Protein AF-A0A0G1LQJ4-F1 (afdb_monomer_lite)

Sequence (83 aa):
MKSAQSIAQPTHQPSQHKLEELKDKLNIYEEKLAWKMKFYRGVIHESASSELKHAEVMVLRAMVDGLKQEVAELEQKIHDTNA

Radius of gyration: 20.63 Å; chains: 1; bounding box: 36×36×71 Å

Secondary structure (DSSP, 8-state):
-------------HHHHHHHHHHHHHHHHHHHHHHHHTT-----TT-HHHHHHHHHHHHHHHHHHHHHHHHHHHHHHHHHHH-

pLDDT: mean 86.9, std 16.46, range [44.5, 98.38]

Structure (mmCIF, N/CA/C/O backbone):
data_AF-A0A0G1LQJ4-F1
#
_entry.id   AF-A0A0G1LQJ4-F1
#
loop_
_atom_site.group_PDB
_atom_site.id
_atom_site.type_symbol
_atom_site.label_atom_id
_atom_site.label_alt_id
_atom_site.label_comp_id
_atom_site.label_asym_id
_atom_site.label_entity_id
_atom_site.label_seq_id
_atom_site.pdbx_PDB_ins_code
_atom_site.Cartn_x
_atom_site.Cartn_y
_atom_site.Cartn_z
_atom_site.occupancy
_atom_site.B_iso_or_equiv
_atom_site.auth_seq_id
_atom_site.auth_comp_id
_atom_site.auth_asym_id
_atom_site.auth_atom_id
_atom_site.pdbx_PDB_model_num
ATOM 1 N N . MET A 1 1 ? 1.628 26.404 49.593 1.00 46.59 1 MET A N 1
ATOM 2 C CA . MET A 1 1 ? 0.909 26.810 48.366 1.00 46.59 1 MET A CA 1
ATOM 3 C C . MET A 1 1 ? 1.120 25.700 47.351 1.00 46.59 1 MET A C 1
ATOM 5 O O . MET A 1 1 ? 2.261 25.402 47.032 1.00 46.59 1 MET A O 1
ATOM 9 N N . LYS A 1 2 ? 0.052 24.974 47.004 1.00 44.50 2 LYS A N 1
ATOM 10 C CA . LYS A 1 2 ? 0.095 23.806 46.116 1.00 44.50 2 LYS A CA 1
ATOM 11 C C . LYS A 1 2 ? -0.060 24.297 44.678 1.00 44.50 2 LYS A C 1
ATOM 13 O O . LYS A 1 2 ? -1.111 24.836 44.361 1.00 44.50 2 LYS A O 1
ATOM 18 N N . SER A 1 3 ? 0.939 24.062 43.838 1.00 45.31 3 SER A N 1
ATOM 19 C CA . SER A 1 3 ? 0.809 24.190 42.383 1.00 45.31 3 SER A CA 1
ATOM 20 C C . SER A 1 3 ? 1.469 22.977 41.742 1.00 45.31 3 SER A C 1
ATOM 22 O O . SER A 1 3 ? 2.555 23.060 41.182 1.00 45.31 3 SER A O 1
ATOM 24 N N . ALA A 1 4 ? 0.828 21.818 41.895 1.00 48.81 4 ALA A N 1
ATOM 25 C CA . ALA A 1 4 ? 1.104 20.676 41.040 1.00 48.81 4 ALA A CA 1
ATOM 26 C C . ALA A 1 4 ? 0.448 20.986 39.692 1.00 48.81 4 ALA A C 1
ATOM 28 O O . ALA A 1 4 ? -0.771 20.895 39.549 1.00 48.81 4 ALA A O 1
ATOM 29 N N . GLN A 1 5 ? 1.249 21.448 38.736 1.00 52.62 5 GLN A N 1
ATOM 30 C CA . GLN A 1 5 ? 0.827 21.534 37.347 1.00 52.62 5 GLN A CA 1
ATOM 31 C C . GLN A 1 5 ? 0.530 20.114 36.869 1.00 52.62 5 GLN A C 1
ATOM 33 O O . GLN A 1 5 ? 1.412 19.265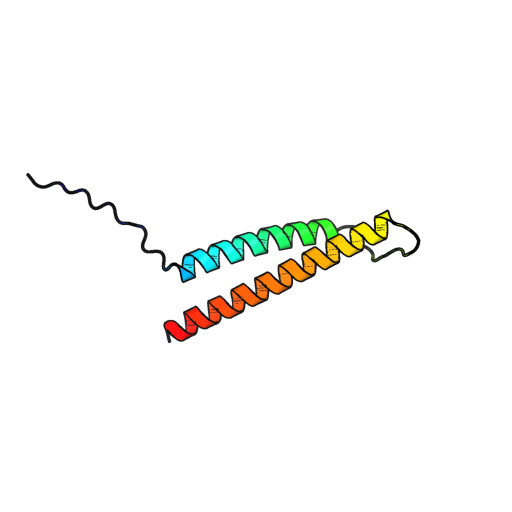 36.767 1.00 52.62 5 GLN A O 1
ATOM 38 N N . SER A 1 6 ? -0.759 19.866 36.661 1.00 50.12 6 SER A N 1
ATOM 39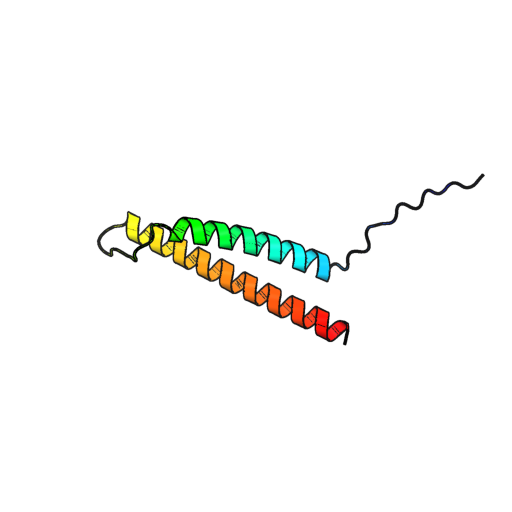 C CA . SER A 1 6 ? -1.286 18.696 35.982 1.00 50.12 6 SER A CA 1
ATOM 40 C C . SER A 1 6 ? -0.760 18.715 34.550 1.00 50.12 6 SER A C 1
ATOM 42 O O . SER A 1 6 ? -1.239 19.467 33.705 1.00 50.12 6 SER A O 1
ATOM 44 N N . ILE A 1 7 ? 0.277 17.921 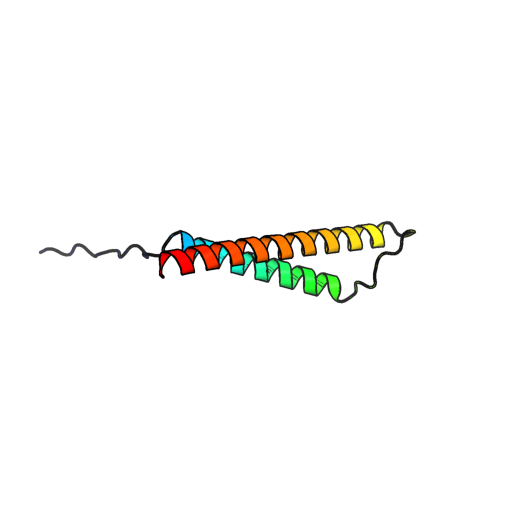34.293 1.00 55.78 7 ILE A N 1
ATOM 45 C CA . ILE A 1 7 ? 0.659 17.550 32.936 1.00 55.78 7 ILE A CA 1
ATOM 46 C C . ILE A 1 7 ? -0.346 16.471 32.546 1.00 55.78 7 ILE A C 1
ATOM 48 O O . ILE A 1 7 ? -0.197 15.307 32.918 1.00 55.78 7 ILE A O 1
ATOM 52 N N . ALA A 1 8 ? -1.429 16.882 31.890 1.00 51.09 8 ALA A N 1
ATOM 53 C CA . ALA A 1 8 ? -2.347 15.956 31.256 1.00 51.09 8 ALA A CA 1
ATOM 54 C C . ALA A 1 8 ? -1.547 15.165 30.213 1.00 51.09 8 ALA A C 1
ATOM 56 O O . ALA A 1 8 ? -1.156 15.695 29.174 1.00 51.09 8 ALA A O 1
ATOM 57 N N . GLN A 1 9 ? -1.242 13.907 30.529 1.00 53.25 9 GLN A N 1
ATOM 58 C CA . GLN A 1 9 ? -0.807 12.940 29.531 1.00 53.25 9 GLN A CA 1
ATOM 59 C C . GLN A 1 9 ? -1.902 12.887 28.454 1.00 53.25 9 GLN A C 1
ATOM 61 O O . GLN A 1 9 ? -3.074 12.788 28.829 1.00 53.25 9 GLN A O 1
ATOM 66 N N . PRO A 1 10 ? -1.584 12.985 27.151 1.00 51.59 10 PRO A N 1
ATOM 67 C CA . PRO A 1 10 ? -2.603 12.848 26.126 1.00 51.59 10 PRO A CA 1
ATOM 68 C C . PRO A 1 10 ? -3.147 11.423 26.204 1.00 51.59 10 PRO A C 1
ATOM 70 O O . PRO A 1 10 ? -2.468 10.445 25.897 1.00 51.59 10 PRO A O 1
ATOM 73 N N . THR A 1 11 ? -4.379 11.314 26.686 1.00 51.00 11 THR A N 1
ATOM 74 C CA . THR A 1 11 ? -5.173 10.093 26.720 1.00 51.00 11 THR A CA 1
ATOM 75 C C . THR A 1 11 ? -5.613 9.764 25.295 1.00 51.00 11 THR A C 1
ATOM 77 O O . THR A 1 11 ? -6.786 9.896 24.957 1.00 51.00 11 THR A O 1
ATOM 80 N N . HIS A 1 12 ? -4.681 9.394 24.422 1.00 52.78 12 HIS A N 1
ATOM 81 C CA . HIS A 1 12 ? -5.045 8.743 23.171 1.00 52.78 12 HIS A CA 1
ATOM 82 C C . HIS A 1 12 ? -5.036 7.245 23.432 1.00 52.78 12 HIS A C 1
ATOM 84 O O . HIS A 1 12 ? -4.011 6.679 23.817 1.00 52.78 12 HIS A O 1
ATOM 90 N N . GLN A 1 13 ? -6.202 6.606 23.287 1.00 65.25 13 GLN A N 1
ATOM 91 C CA . GLN A 1 13 ? -6.296 5.152 23.316 1.00 65.25 13 GLN A CA 1
ATOM 92 C C . GLN A 1 13 ? -5.205 4.594 22.380 1.00 65.25 13 GLN A C 1
ATOM 94 O O . GLN A 1 13 ? -5.123 5.036 21.230 1.00 65.25 13 GLN A O 1
ATOM 99 N N . PRO A 1 14 ? -4.384 3.621 22.813 1.00 76.31 14 PRO A N 1
ATOM 100 C CA . PRO A 1 14 ? -3.301 3.084 21.986 1.00 76.31 14 PRO A CA 1
ATOM 101 C C . PRO A 1 14 ? -3.807 2.538 20.640 1.00 76.31 14 PRO A C 1
ATOM 103 O O . PRO A 1 14 ? -3.091 2.579 19.644 1.00 76.31 14 PRO A O 1
ATOM 106 N N . SER A 1 15 ? -5.065 2.088 20.588 1.00 79.81 15 SER A N 1
ATOM 107 C CA . SER A 1 15 ? -5.746 1.654 19.365 1.00 79.81 15 SER A CA 1
ATOM 108 C C . SER A 1 15 ? -6.056 2.797 18.392 1.00 79.81 15 SER A C 1
ATOM 110 O O . SER A 1 15 ? -5.918 2.607 17.188 1.00 79.81 15 SER A O 1
ATOM 112 N N . GLN A 1 16 ? -6.429 3.982 18.884 1.00 87.25 16 GLN A N 1
ATOM 113 C CA . GLN A 1 16 ? -6.695 5.156 18.043 1.00 87.25 16 GLN A CA 1
ATOM 114 C C . GLN A 1 16 ? -5.400 5.727 17.462 1.00 87.25 16 GLN A C 1
ATOM 116 O O . GLN A 1 16 ? -5.339 5.997 16.267 1.00 87.25 16 GLN A O 1
ATOM 121 N N . HIS A 1 17 ? -4.345 5.816 18.277 1.00 90.25 17 HIS A N 1
ATOM 122 C CA . HIS A 1 17 ? -3.025 6.247 17.809 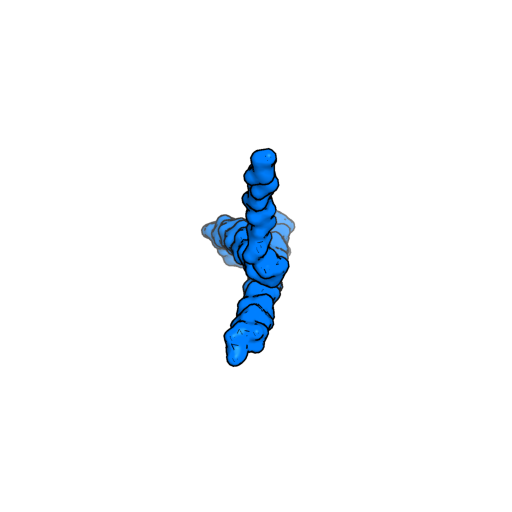1.00 90.25 17 HIS A CA 1
ATOM 123 C C . HIS A 1 17 ? -2.474 5.299 16.738 1.00 90.25 17 HIS A C 1
ATOM 125 O O . HIS A 1 17 ? -2.002 5.721 15.687 1.00 90.25 17 HIS A O 1
ATOM 131 N N . LYS A 1 18 ? -2.592 3.985 16.967 1.00 91.12 18 LYS A N 1
ATOM 132 C CA . LYS A 1 18 ? -2.176 2.977 15.989 1.00 91.12 18 LYS A CA 1
ATOM 133 C C . LYS A 1 18 ? -2.959 3.086 14.677 1.00 91.12 18 LYS A C 1
ATOM 135 O O . LYS A 1 18 ? -2.372 2.904 13.613 1.00 91.12 18 LYS A O 1
ATOM 140 N N . LEU A 1 19 ? -4.259 3.370 14.746 1.00 93.50 19 LEU A N 1
ATOM 141 C CA . LEU A 1 19 ? -5.093 3.561 13.562 1.00 93.50 19 LEU A CA 1
ATOM 142 C C . LEU A 1 19 ? -4.635 4.769 12.737 1.00 93.50 19 LEU A C 1
ATOM 144 O O . LEU A 1 19 ? -4.538 4.668 11.517 1.00 93.50 19 LEU A O 1
ATOM 148 N N . GLU A 1 20 ? -4.329 5.884 13.395 1.00 94.88 20 GLU A N 1
ATOM 149 C CA . GLU A 1 20 ? -3.812 7.087 12.741 1.00 94.88 20 GLU A CA 1
ATOM 150 C C . GLU A 1 20 ? -2.466 6.815 12.053 1.00 94.88 20 GLU A C 1
ATOM 152 O O . GLU A 1 20 ? -2.334 7.046 10.854 1.00 94.88 20 GLU A O 1
ATOM 157 N N . GLU A 1 21 ? -1.519 6.170 12.744 1.00 95.88 21 GLU A N 1
ATOM 158 C CA . GLU A 1 21 ? -0.236 5.778 12.142 1.00 95.88 21 GLU A CA 1
ATOM 159 C C . GLU A 1 21 ? -0.393 4.880 10.904 1.00 95.88 21 GLU A C 1
ATOM 161 O O . GLU A 1 21 ? 0.396 4.960 9.957 1.00 95.88 21 GLU A O 1
ATOM 166 N N . LEU A 1 22 ? -1.360 3.957 10.928 1.00 96.50 22 LEU A N 1
ATOM 167 C CA . LEU A 1 22 ? -1.633 3.071 9.799 1.00 96.50 22 LEU A CA 1
ATOM 168 C C . LEU A 1 22 ? -2.227 3.841 8.619 1.00 96.50 22 LEU A C 1
ATOM 170 O O . LEU A 1 22 ? -1.840 3.576 7.482 1.00 96.50 22 LEU A O 1
ATOM 174 N N . LYS A 1 23 ? -3.107 4.813 8.880 1.00 96.94 23 LYS A N 1
ATOM 175 C CA . LYS A 1 23 ? -3.673 5.696 7.851 1.00 96.94 23 LYS A CA 1
ATOM 176 C C . LYS A 1 23 ? -2.609 6.592 7.222 1.00 96.94 23 LYS A C 1
ATOM 178 O O . LYS A 1 23 ? -2.570 6.698 5.998 1.00 96.94 23 LYS A O 1
ATOM 183 N N . ASP A 1 24 ? -1.696 7.142 8.016 1.00 97.56 24 ASP A N 1
ATOM 184 C CA . ASP A 1 24 ? -0.575 7.935 7.502 1.00 97.56 24 ASP A CA 1
ATOM 185 C C . ASP A 1 24 ? 0.342 7.094 6.609 1.00 97.56 24 ASP A C 1
ATOM 187 O O . ASP A 1 24 ? 0.688 7.491 5.492 1.00 97.56 24 ASP A O 1
ATOM 191 N N . LYS A 1 25 ? 0.699 5.885 7.063 1.00 97.12 25 LYS A N 1
ATOM 192 C CA . LYS A 1 25 ? 1.479 4.933 6.257 1.00 97.12 25 LYS A CA 1
ATOM 193 C C . LYS A 1 25 ? 0.755 4.571 4.969 1.00 97.12 25 LYS A C 1
ATOM 195 O O . LYS A 1 25 ? 1.390 4.542 3.915 1.00 97.12 25 LYS A O 1
ATOM 200 N N . LEU A 1 26 ? -0.547 4.304 5.046 1.00 97.88 26 LEU A N 1
ATOM 201 C CA . LEU A 1 26 ? -1.370 3.998 3.885 1.00 97.88 26 LEU A CA 1
ATOM 202 C C . LEU A 1 26 ? -1.309 5.141 2.868 1.00 97.88 26 LEU A C 1
ATOM 204 O O . LEU A 1 26 ? -0.966 4.881 1.717 1.00 97.88 26 LEU A O 1
ATOM 208 N N . ASN A 1 27 ? -1.516 6.388 3.299 1.00 97.94 27 ASN A N 1
ATOM 209 C CA . ASN A 1 27 ? -1.460 7.547 2.411 1.00 97.94 27 ASN A CA 1
ATOM 210 C C . ASN A 1 27 ? -0.090 7.677 1.716 1.00 97.94 27 ASN A C 1
ATOM 212 O O . ASN A 1 27 ? -0.019 7.828 0.498 1.00 97.94 27 ASN A O 1
ATOM 216 N N . ILE A 1 28 ? 1.013 7.510 2.457 1.00 97.81 28 ILE A N 1
ATOM 217 C CA . ILE A 1 28 ? 2.374 7.547 1.890 1.00 97.81 28 ILE 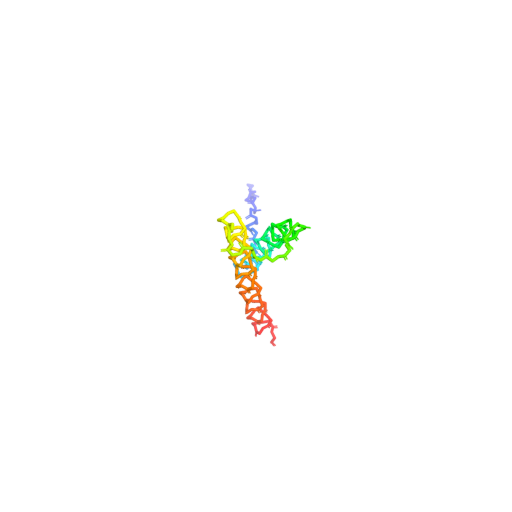A CA 1
ATOM 218 C C . ILE A 1 28 ? 2.552 6.495 0.782 1.00 97.81 28 ILE A C 1
ATOM 220 O O . ILE A 1 28 ? 3.117 6.778 -0.281 1.00 97.81 28 ILE A O 1
ATOM 224 N N . TYR A 1 29 ? 2.102 5.260 1.016 1.00 98.19 29 TYR A N 1
ATOM 225 C CA . TYR A 1 29 ? 2.238 4.192 0.026 1.00 98.19 29 TYR A CA 1
ATOM 226 C C . TYR A 1 29 ? 1.282 4.355 -1.158 1.00 98.19 29 TYR A C 1
ATOM 228 O O . TYR A 1 29 ? 1.681 4.055 -2.286 1.00 98.19 29 TYR A O 1
ATOM 236 N N . GLU A 1 30 ? 0.074 4.871 -0.939 1.00 97.94 30 GLU A N 1
ATOM 237 C CA . GLU A 1 30 ? -0.873 5.194 -2.006 1.00 97.94 30 GLU A CA 1
ATOM 238 C C . GLU A 1 30 ? -0.341 6.301 -2.919 1.00 97.94 30 GLU A C 1
ATOM 240 O O . GLU A 1 30 ? -0.353 6.137 -4.140 1.00 97.94 30 GLU A O 1
ATOM 245 N N . GLU A 1 31 ? 0.222 7.376 -2.363 1.00 97.88 31 GLU A N 1
ATOM 246 C CA . GLU A 1 31 ? 0.866 8.441 -3.139 1.00 97.88 31 GLU A CA 1
ATOM 247 C C . GLU A 1 31 ? 2.050 7.907 -3.955 1.00 97.88 31 GLU A C 1
ATOM 249 O O . GLU A 1 31 ? 2.195 8.204 -5.148 1.00 97.88 31 GLU A O 1
ATOM 254 N N . LYS A 1 32 ? 2.885 7.059 -3.343 1.00 97.19 32 LYS A N 1
ATOM 255 C CA . LYS A 1 32 ? 4.024 6.429 -4.021 1.00 97.19 32 LYS A CA 1
ATOM 256 C C . LYS A 1 32 ? 3.573 5.502 -5.150 1.00 97.19 32 LYS A C 1
ATOM 258 O O . LYS A 1 32 ? 4.168 5.521 -6.233 1.00 97.19 32 LYS A O 1
ATOM 263 N N . LEU A 1 33 ? 2.529 4.707 -4.924 1.00 97.25 33 LEU A N 1
ATOM 264 C CA . LEU A 1 33 ? 1.933 3.848 -5.942 1.00 97.25 33 LEU A CA 1
ATOM 265 C C . LEU A 1 33 ? 1.348 4.688 -7.081 1.00 97.25 33 LEU A C 1
ATOM 267 O O . LEU A 1 33 ? 1.650 4.423 -8.243 1.00 97.25 33 LEU A O 1
ATOM 271 N N . ALA A 1 34 ? 0.583 5.734 -6.767 1.00 96.75 34 ALA A N 1
ATOM 272 C CA . ALA A 1 34 ? 0.001 6.641 -7.751 1.00 96.75 34 ALA A CA 1
ATOM 273 C C . ALA A 1 34 ? 1.081 7.307 -8.613 1.00 96.75 34 ALA A C 1
ATOM 275 O O . ALA A 1 34 ? 0.954 7.359 -9.839 1.00 96.75 34 ALA A O 1
ATOM 276 N N . TRP A 1 35 ? 2.186 7.745 -8.001 1.00 96.44 35 TRP A N 1
ATOM 277 C CA . TRP A 1 35 ? 3.336 8.270 -8.733 1.00 96.44 35 TRP A CA 1
ATOM 278 C C . TRP A 1 35 ? 3.887 7.230 -9.713 1.00 96.44 35 TRP A C 1
ATOM 280 O O . TRP A 1 35 ? 4.045 7.525 -10.899 1.00 96.44 35 TRP A O 1
ATOM 290 N N . LYS A 1 36 ? 4.147 6.000 -9.245 1.00 93.88 36 LYS A N 1
ATOM 291 C CA . LYS A 1 36 ? 4.730 4.922 -10.069 1.00 93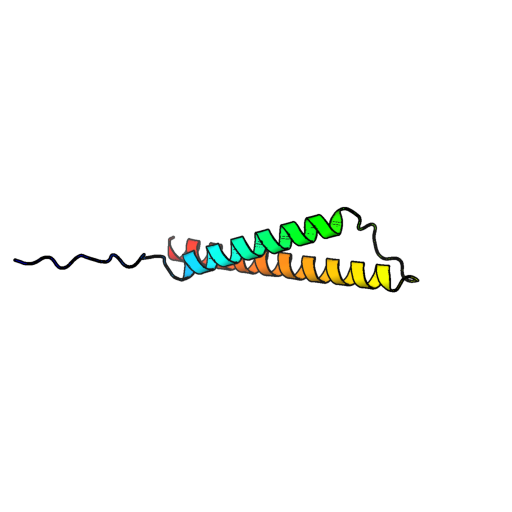.88 36 LYS A CA 1
ATOM 292 C C . LYS A 1 36 ? 3.799 4.513 -11.205 1.00 93.88 36 LYS A C 1
ATOM 294 O O . LYS A 1 36 ? 4.266 4.212 -12.302 1.00 93.88 36 LYS A O 1
ATOM 299 N N . MET A 1 37 ? 2.494 4.581 -10.968 1.00 94.19 37 MET A N 1
ATOM 300 C CA . MET A 1 37 ? 1.467 4.258 -11.947 1.00 94.19 37 MET A CA 1
ATOM 301 C C . MET A 1 37 ? 1.336 5.290 -13.080 1.00 94.19 37 MET A C 1
ATOM 303 O O . MET A 1 37 ? 0.901 4.900 -14.160 1.00 94.19 37 MET A O 1
ATOM 307 N N . LYS A 1 38 ? 1.759 6.559 -12.914 1.00 93.00 38 LYS A N 1
ATOM 308 C CA . LYS A 1 38 ? 1.600 7.615 -13.948 1.00 93.00 38 LYS A CA 1
ATOM 309 C C . LYS A 1 38 ? 2.139 7.236 -15.330 1.00 93.00 38 LYS A C 1
ATOM 311 O O . LYS A 1 38 ? 1.575 7.640 -16.342 1.00 93.00 38 LYS A O 1
ATOM 316 N N . PHE A 1 39 ? 3.229 6.474 -15.377 1.00 84.69 39 PHE A N 1
ATOM 317 C CA . PHE A 1 39 ? 3.876 6.057 -16.626 1.00 84.69 39 PHE A CA 1
ATOM 318 C C . PHE A 1 39 ? 3.938 4.537 -16.784 1.00 84.69 39 PHE A C 1
ATOM 320 O O . PHE A 1 39 ? 4.588 4.030 -17.700 1.00 84.69 39 PHE A O 1
ATOM 327 N N . TYR A 1 40 ? 3.281 3.802 -15.891 1.00 91.25 40 TYR A N 1
ATOM 328 C CA . TYR A 1 40 ? 3.267 2.353 -15.931 1.00 91.25 40 TYR A CA 1
ATOM 329 C C . TYR A 1 40 ? 2.222 1.871 -16.942 1.00 91.25 40 TYR A C 1
ATOM 331 O O . TYR A 1 40 ? 1.033 2.143 -16.797 1.00 91.25 40 TYR A O 1
ATOM 339 N N . ARG A 1 41 ? 2.669 1.162 -17.983 1.00 88.75 41 ARG A N 1
ATOM 340 C CA . ARG A 1 41 ? 1.820 0.678 -19.091 1.00 88.75 41 ARG A CA 1
ATOM 341 C C . ARG A 1 41 ? 1.727 -0.848 -19.168 1.00 88.75 41 ARG A C 1
ATOM 343 O O . ARG A 1 41 ? 1.287 -1.380 -20.178 1.00 88.75 41 ARG A O 1
ATOM 350 N N . GLY A 1 42 ? 2.154 -1.543 -18.117 1.00 90.19 42 GLY A N 1
ATOM 351 C CA . GLY A 1 42 ? 2.330 -2.993 -18.125 1.00 90.19 42 GLY A CA 1
ATOM 352 C C . GLY A 1 42 ? 3.801 -3.403 -18.124 1.00 90.19 42 GLY A C 1
ATOM 353 O O . GLY A 1 42 ? 4.702 -2.566 -18.016 1.00 90.19 42 GLY A O 1
ATOM 354 N N . VAL A 1 43 ? 4.026 -4.713 -18.178 1.00 93.69 43 VAL A N 1
ATOM 355 C CA . VAL A 1 43 ? 5.355 -5.330 -18.202 1.00 93.69 43 VAL A CA 1
ATOM 356 C C . VAL A 1 43 ? 5.768 -5.646 -19.639 1.00 93.69 43 VAL A C 1
ATOM 358 O O . VAL A 1 43 ? 4.971 -6.134 -20.434 1.00 93.69 43 VAL A O 1
ATOM 361 N N . ILE A 1 44 ? 7.020 -5.349 -19.966 1.00 92.50 44 ILE A N 1
ATOM 362 C CA . ILE A 1 44 ? 7.680 -5.707 -21.218 1.00 92.50 44 ILE A CA 1
ATOM 363 C C . ILE A 1 44 ? 8.699 -6.793 -20.861 1.00 92.50 44 ILE A C 1
ATOM 365 O O . ILE A 1 44 ? 9.750 -6.488 -20.299 1.00 92.50 44 ILE A O 1
ATOM 369 N N . HIS A 1 45 ? 8.372 -8.051 -21.163 1.00 89.31 45 HIS A N 1
ATOM 370 C CA . HIS A 1 45 ? 9.110 -9.256 -20.736 1.00 89.31 45 HIS A CA 1
ATOM 371 C C . HIS A 1 45 ? 10.500 -9.442 -21.377 1.00 89.31 45 HIS A C 1
ATOM 373 O O . HIS A 1 45 ? 11.195 -10.413 -21.111 1.00 89.31 45 HIS A O 1
ATOM 379 N N . GLU A 1 46 ? 10.914 -8.520 -22.241 1.00 90.25 46 GLU A N 1
ATOM 380 C CA . GLU A 1 46 ? 12.253 -8.481 -22.846 1.00 90.25 46 GLU A CA 1
ATOM 381 C C . GLU A 1 46 ? 13.112 -7.334 -22.286 1.00 90.25 46 GLU A C 1
ATOM 383 O O . GLU A 1 46 ? 14.232 -7.093 -22.733 1.00 90.25 46 GLU A O 1
ATOM 388 N N . SER A 1 47 ? 12.599 -6.608 -21.287 1.00 93.25 47 SER A N 1
ATOM 389 C CA . SER A 1 47 ? 13.286 -5.482 -20.665 1.00 93.25 47 SER A CA 1
ATOM 390 C C . SER A 1 47 ? 13.384 -5.672 -19.159 1.00 93.25 47 SER A C 1
ATOM 392 O O . SER A 1 47 ? 12.414 -5.463 -18.430 1.00 93.25 47 SER A O 1
ATOM 394 N N . ALA A 1 48 ? 14.600 -5.926 -18.671 1.00 93.88 48 ALA A N 1
ATOM 395 C CA . ALA A 1 48 ? 14.882 -5.999 -17.236 1.00 93.88 48 ALA A CA 1
ATOM 396 C C . ALA A 1 48 ? 14.406 -4.739 -16.483 1.00 93.88 48 ALA A C 1
ATOM 398 O O . ALA A 1 48 ? 13.854 -4.824 -15.390 1.00 93.88 48 ALA A O 1
ATOM 399 N N . SER A 1 49 ? 14.546 -3.552 -17.090 1.00 93.19 49 SER A N 1
ATOM 400 C CA . SER A 1 49 ? 14.040 -2.307 -16.495 1.00 93.19 49 SER A CA 1
ATOM 401 C C . SER A 1 49 ? 12.513 -2.294 -16.373 1.00 93.19 49 SER A C 1
ATOM 403 O O . SER A 1 49 ? 11.977 -1.750 -15.407 1.00 93.19 49 SER A O 1
ATOM 405 N N . SER A 1 50 ? 11.794 -2.876 -17.337 1.00 93.38 50 SER A N 1
ATOM 406 C CA . SER A 1 50 ? 10.335 -2.972 -17.277 1.00 93.38 50 SER A CA 1
ATOM 407 C C . SER A 1 50 ? 9.871 -3.992 -16.243 1.00 93.38 50 SER A C 1
ATOM 409 O O . SER A 1 50 ? 8.936 -3.699 -15.498 1.00 93.38 50 SER A O 1
ATOM 411 N N . GLU A 1 51 ? 10.542 -5.137 -16.148 1.00 95.00 51 GLU A N 1
ATOM 412 C CA . GLU A 1 51 ? 10.247 -6.153 -15.138 1.00 95.00 51 GLU A CA 1
ATOM 413 C C . GLU A 1 51 ? 10.467 -5.632 -13.720 1.00 95.00 51 GLU A C 1
ATOM 415 O O . GLU A 1 51 ? 9.591 -5.789 -12.872 1.00 95.00 51 GLU A O 1
ATOM 420 N N . LEU A 1 52 ? 11.569 -4.914 -13.478 1.00 94.44 52 LEU A N 1
ATOM 421 C CA . LEU A 1 52 ? 11.815 -4.272 -12.185 1.00 94.44 52 LEU A CA 1
ATOM 422 C C . LEU A 1 52 ? 10.720 -3.260 -11.838 1.00 94.44 52 LEU A C 1
ATOM 424 O O . LEU A 1 52 ? 10.181 -3.289 -10.735 1.00 94.44 52 LEU A O 1
ATOM 428 N N . LYS A 1 53 ? 10.323 -2.404 -12.790 1.00 94.31 53 LYS A N 1
ATOM 429 C CA . LYS A 1 53 ? 9.211 -1.461 -12.580 1.00 94.31 53 LYS A CA 1
ATOM 430 C C . LYS A 1 53 ? 7.901 -2.185 -12.275 1.00 94.31 53 LYS A C 1
ATOM 432 O O . LYS A 1 53 ? 7.154 -1.740 -11.409 1.00 94.31 53 LYS A O 1
ATOM 437 N N . HIS A 1 54 ? 7.607 -3.278 -12.976 1.00 96.12 54 HIS A N 1
ATOM 438 C CA . HIS A 1 54 ? 6.421 -4.084 -12.708 1.00 96.12 54 HIS A CA 1
ATOM 439 C C . HIS A 1 54 ? 6.458 -4.679 -11.298 1.00 96.12 54 HIS A C 1
ATOM 441 O O . HIS A 1 54 ? 5.493 -4.511 -10.554 1.00 96.12 54 HIS A O 1
ATOM 447 N N . ALA A 1 55 ? 7.575 -5.296 -10.909 1.00 95.69 55 ALA A N 1
ATOM 448 C CA . ALA A 1 55 ? 7.753 -5.874 -9.583 1.00 95.69 55 ALA A CA 1
ATOM 449 C C . ALA A 1 55 ? 7.584 -4.819 -8.479 1.00 95.69 55 ALA A C 1
ATOM 451 O O . ALA A 1 55 ? 6.841 -5.043 -7.525 1.00 95.69 55 ALA A O 1
ATOM 452 N N . GLU A 1 56 ? 8.183 -3.635 -8.640 1.00 95.44 56 GLU A N 1
ATOM 453 C CA . GLU A 1 56 ? 7.996 -2.508 -7.719 1.00 95.44 56 GLU A CA 1
ATOM 454 C C . GLU A 1 56 ? 6.519 -2.118 -7.568 1.00 95.44 56 GLU A C 1
ATOM 456 O O . GLU A 1 56 ? 6.043 -1.920 -6.450 1.00 95.44 56 GLU A O 1
ATOM 461 N N . VAL A 1 57 ? 5.778 -2.019 -8.677 1.00 96.62 57 VAL A N 1
ATOM 462 C CA . VAL A 1 57 ? 4.343 -1.694 -8.650 1.00 96.62 57 VAL A CA 1
ATOM 463 C C . VAL A 1 57 ? 3.544 -2.795 -7.951 1.00 96.62 57 VAL A C 1
ATOM 465 O O . VAL A 1 57 ? 2.657 -2.477 -7.162 1.00 96.62 57 VAL A O 1
ATOM 468 N N . MET A 1 58 ? 3.848 -4.073 -8.200 1.00 97.19 58 MET A N 1
ATOM 469 C CA . MET A 1 58 ? 3.162 -5.194 -7.545 1.00 97.19 58 MET A CA 1
ATOM 470 C C . MET A 1 58 ? 3.404 -5.205 -6.035 1.00 97.19 58 MET A C 1
ATOM 472 O O . MET A 1 58 ? 2.456 -5.365 -5.270 1.00 97.19 58 MET A O 1
ATOM 476 N N . VAL A 1 59 ? 4.640 -4.955 -5.596 1.00 97.50 59 VAL A N 1
ATOM 477 C CA . VAL A 1 59 ? 4.965 -4.837 -4.168 1.00 97.50 59 VAL A CA 1
ATOM 478 C C . VAL A 1 59 ? 4.210 -3.670 -3.536 1.00 97.50 59 VAL A C 1
ATOM 480 O O . VAL A 1 59 ? 3.600 -3.835 -2.486 1.00 97.50 59 VAL A O 1
ATOM 483 N N . LEU A 1 60 ? 4.197 -2.498 -4.178 1.00 97.62 60 LEU A N 1
ATOM 484 C CA . LEU A 1 60 ? 3.471 -1.338 -3.656 1.00 97.62 60 LEU A CA 1
ATOM 485 C C . LEU A 1 60 ? 1.964 -1.592 -3.550 1.00 97.62 60 LEU A C 1
ATOM 487 O O . LEU A 1 60 ? 1.361 -1.183 -2.563 1.00 97.62 60 LEU A O 1
ATOM 491 N N . ARG A 1 61 ? 1.365 -2.293 -4.520 1.00 97.50 61 ARG A N 1
ATOM 492 C CA . ARG A 1 61 ? -0.043 -2.714 -4.441 1.00 97.50 61 ARG A CA 1
ATOM 493 C C . ARG A 1 61 ? -0.288 -3.622 -3.244 1.00 97.50 61 ARG A C 1
ATOM 495 O O . ARG A 1 61 ? -1.142 -3.304 -2.430 1.00 97.50 61 ARG A O 1
ATOM 502 N N . ALA A 1 62 ? 0.516 -4.672 -3.086 1.00 98.19 62 ALA A N 1
ATOM 503 C CA . ALA A 1 62 ? 0.386 -5.593 -1.961 1.00 98.19 62 ALA A CA 1
ATOM 504 C C . ALA A 1 62 ? 0.530 -4.884 -0.601 1.00 98.19 62 ALA A C 1
ATOM 506 O O . ALA A 1 62 ? -0.216 -5.176 0.330 1.00 98.19 62 ALA A O 1
ATOM 507 N N . MET A 1 63 ? 1.449 -3.917 -0.494 1.00 98.06 63 MET A N 1
ATOM 508 C CA . MET A 1 63 ? 1.612 -3.096 0.712 1.00 98.06 63 MET A CA 1
ATOM 509 C C . MET A 1 63 ? 0.372 -2.244 1.006 1.00 98.06 63 MET A C 1
ATOM 511 O O . MET A 1 63 ? -0.076 -2.198 2.149 1.00 98.06 63 MET A O 1
ATOM 515 N N . VAL A 1 64 ? -0.187 -1.578 -0.010 1.00 98.31 64 VAL A N 1
ATOM 516 C CA . VAL A 1 64 ? -1.414 -0.775 0.126 1.00 98.31 64 VAL A CA 1
ATOM 517 C C . VAL A 1 64 ? -2.598 -1.655 0.522 1.00 98.31 64 VAL A C 1
ATOM 519 O O . VAL A 1 64 ? -3.325 -1.307 1.448 1.00 98.31 64 VAL A O 1
ATOM 522 N N . ASP A 1 65 ? -2.772 -2.800 -0.135 1.00 98.38 65 ASP A N 1
ATOM 523 C CA . ASP A 1 65 ? -3.880 -3.719 0.130 1.00 98.38 65 ASP A CA 1
ATOM 524 C C . ASP A 1 65 ? -3.802 -4.288 1.555 1.00 98.38 65 ASP A C 1
ATOM 526 O O . ASP A 1 65 ? -4.800 -4.290 2.276 1.00 98.38 65 ASP A O 1
ATOM 530 N N . GLY A 1 66 ? -2.603 -4.675 2.004 1.00 98.19 66 GLY A N 1
ATOM 531 C CA . GLY A 1 66 ? -2.376 -5.131 3.376 1.00 98.19 66 GLY A CA 1
ATOM 532 C C . GLY A 1 66 ? -2.675 -4.049 4.419 1.00 98.19 66 GLY A C 1
ATOM 533 O O . GLY A 1 66 ? -3.355 -4.320 5.407 1.00 98.19 66 GLY A O 1
ATOM 534 N N . LEU A 1 67 ? -2.238 -2.807 4.181 1.00 98.06 67 LEU A N 1
ATOM 535 C CA . LEU A 1 67 ? -2.530 -1.681 5.076 1.00 98.06 67 LEU A CA 1
ATOM 536 C C . LEU A 1 67 ? -4.028 -1.359 5.128 1.00 98.06 67 LEU A C 1
ATOM 538 O O . LEU A 1 67 ? -4.553 -1.102 6.208 1.00 98.06 67 LEU A O 1
ATOM 542 N N . LYS A 1 68 ? -4.735 -1.408 3.992 1.00 98.12 68 LYS A N 1
ATOM 543 C CA . LYS A 1 68 ? -6.196 -1.230 3.949 1.00 98.12 68 LYS A CA 1
ATOM 544 C C . LYS A 1 68 ? -6.916 -2.281 4.775 1.00 98.12 68 LYS A C 1
ATOM 546 O O . LYS A 1 68 ? -7.835 -1.940 5.515 1.00 98.12 68 LYS A O 1
ATOM 551 N N . GLN A 1 69 ? -6.491 -3.536 4.657 1.00 98.25 69 GLN A N 1
ATOM 552 C CA . GLN A 1 69 ? -7.059 -4.620 5.441 1.00 98.25 69 GLN A CA 1
ATOM 553 C C . GLN A 1 69 ? -6.808 -4.411 6.942 1.00 98.25 69 GLN A C 1
ATOM 555 O O . GLN A 1 69 ? -7.751 -4.479 7.724 1.00 98.25 69 GLN A O 1
ATOM 560 N N . GLU A 1 70 ? -5.575 -4.089 7.347 1.00 96.94 70 GLU A N 1
ATOM 561 C CA . GLU A 1 70 ? -5.238 -3.849 8.759 1.00 96.94 70 GLU A CA 1
ATOM 562 C C . GLU A 1 70 ? -6.034 -2.670 9.347 1.00 96.94 70 GLU A C 1
ATOM 564 O O . GLU A 1 70 ? -6.555 -2.765 10.460 1.00 96.94 70 GLU A O 1
ATOM 569 N N . VAL A 1 71 ? -6.179 -1.576 8.586 1.00 96.88 71 VAL A N 1
ATOM 570 C CA . VAL A 1 71 ? -7.009 -0.421 8.963 1.00 96.88 71 VAL A CA 1
ATOM 571 C C . VAL A 1 71 ? -8.464 -0.842 9.155 1.00 96.88 71 VAL A C 1
ATOM 573 O O . VAL A 1 71 ? -9.029 -0.555 10.207 1.00 96.88 71 VAL A O 1
ATOM 576 N N . ALA A 1 72 ? -9.053 -1.560 8.195 1.00 96.94 72 ALA A N 1
ATOM 577 C CA . ALA A 1 72 ? -10.448 -1.992 8.267 1.00 96.94 72 ALA A CA 1
ATOM 578 C C . ALA A 1 72 ? -10.707 -2.924 9.464 1.00 96.94 72 ALA A C 1
ATOM 580 O O . ALA A 1 72 ? -11.685 -2.756 10.192 1.00 96.94 72 ALA A O 1
ATOM 581 N N . GLU A 1 73 ? -9.809 -3.879 9.715 1.00 96.19 73 GLU A N 1
ATOM 582 C CA . GLU A 1 73 ? -9.902 -4.774 10.871 1.00 96.19 73 GLU A CA 1
ATOM 583 C C . GLU A 1 73 ? -9.808 -4.014 12.200 1.00 96.19 73 GLU A C 1
ATOM 585 O O . GLU A 1 73 ? -10.504 -4.350 13.162 1.00 96.19 73 GLU A O 1
ATOM 590 N N . LEU A 1 74 ? -8.944 -2.998 12.283 1.00 94.50 74 LEU A N 1
ATOM 591 C CA . LEU A 1 74 ? -8.785 -2.193 13.490 1.00 94.50 74 LEU A CA 1
ATOM 592 C C . LEU A 1 74 ? -9.974 -1.248 13.710 1.00 94.50 74 LEU A C 1
ATOM 594 O O . LEU A 1 74 ? -10.428 -1.104 14.844 1.00 94.50 74 LEU A O 1
ATOM 598 N N . GLU A 1 75 ? -10.509 -0.650 12.645 1.00 93.88 75 GLU A N 1
ATOM 599 C CA . GLU A 1 75 ? -11.732 0.159 12.690 1.00 93.88 75 GLU A CA 1
ATOM 600 C C . GLU A 1 75 ? -12.924 -0.664 13.172 1.00 93.88 75 GLU A C 1
ATOM 602 O O . GLU A 1 75 ? -13.639 -0.221 14.073 1.00 93.88 75 GLU A O 1
ATOM 607 N N . GLN A 1 76 ? -13.086 -1.886 12.657 1.00 94.38 76 GLN A N 1
ATOM 608 C CA . GLN A 1 76 ? -14.141 -2.793 13.101 1.00 94.38 76 GLN A CA 1
ATOM 609 C C . GLN A 1 76 ? -13.994 -3.139 14.587 1.00 94.38 76 GLN A C 1
ATOM 611 O O . GLN A 1 76 ? -14.950 -3.015 15.345 1.00 94.38 76 GLN A O 1
ATOM 616 N N . LYS A 1 77 ? -12.781 -3.483 15.044 1.00 92.75 77 LYS A N 1
ATOM 617 C CA . LYS A 1 77 ? -12.514 -3.769 16.467 1.00 92.75 77 LYS A CA 1
ATOM 618 C C . LYS A 1 77 ? -12.852 -2.585 17.374 1.00 92.75 77 LYS A C 1
ATOM 620 O O . LYS A 1 77 ? -13.385 -2.782 18.464 1.00 92.75 77 LYS A O 1
ATOM 625 N N . ILE A 1 78 ? -12.531 -1.360 16.951 1.00 90.69 78 ILE A N 1
ATOM 626 C CA . ILE A 1 78 ? -12.853 -0.141 17.706 1.00 90.69 78 ILE A CA 1
ATOM 627 C C . ILE A 1 78 ? -14.367 0.087 17.737 1.00 90.69 78 ILE A C 1
ATOM 629 O O . ILE A 1 78 ? -14.896 0.419 18.795 1.00 90.69 78 ILE A O 1
ATOM 633 N N . HIS A 1 79 ? -15.060 -0.104 16.613 1.00 89.75 79 HIS A N 1
ATOM 634 C CA . HIS A 1 79 ? -16.517 -0.009 16.548 1.00 89.75 79 HIS A CA 1
ATOM 635 C C . HIS A 1 79 ? -17.185 -1.019 17.493 1.00 89.75 79 HIS A C 1
ATOM 637 O O . HIS A 1 79 ? -17.983 -0.619 18.333 1.00 89.75 79 HIS A O 1
ATOM 643 N N . ASP A 1 80 ? -16.792 -2.292 17.428 1.00 90.31 80 ASP A N 1
ATOM 644 C CA . ASP A 1 80 ? -17.371 -3.374 18.239 1.00 90.31 80 ASP A CA 1
ATOM 645 C C . ASP A 1 80 ? -17.090 -3.218 19.740 1.00 90.31 80 ASP A C 1
ATOM 647 O O . ASP A 1 80 ? -17.853 -3.703 20.566 1.00 90.31 80 ASP A O 1
ATOM 651 N N . THR A 1 81 ? -16.001 -2.537 20.109 1.00 84.94 81 THR A N 1
ATOM 652 C CA . THR A 1 81 ? -15.687 -2.231 21.517 1.00 84.94 81 THR A CA 1
ATOM 653 C C . THR A 1 81 ? -16.539 -1.077 22.064 1.00 84.94 81 THR A C 1
ATOM 655 O O . THR A 1 81 ? -16.711 -0.965 23.276 1.00 84.94 81 THR A O 1
ATOM 658 N N . ASN A 1 82 ? -17.039 -0.198 21.189 1.00 73.38 82 ASN A N 1
ATOM 659 C CA . ASN A 1 82 ? -17.828 0.981 21.558 1.00 73.38 82 ASN A CA 1
ATOM 660 C C . ASN A 1 82 ? -19.348 0.788 21.377 1.00 73.38 82 ASN A C 1
ATOM 662 O O . ASN A 1 82 ? -20.104 1.674 21.784 1.00 73.38 82 ASN A O 1
ATOM 666 N N . ALA A 1 83 ? -19.773 -0.306 20.737 1.00 61.31 83 ALA A N 1
ATOM 667 C CA . ALA A 1 83 ? -21.169 -0.702 20.527 1.00 61.31 83 ALA A CA 1
ATOM 668 C C . ALA A 1 83 ? -21.715 -1.504 21.718 1.00 61.31 83 ALA A C 1
ATOM 670 O O . ALA A 1 83 ? -22.909 -1.310 22.043 1.00 61.31 83 ALA A O 1
#

Foldseek 3Di:
DDDPPPPPDPPDDPLNVVLVVLVVVLVVLVVVLVVLPPPQPDADVVDPVRVVSVVVNVVSVVSNVVSVVVNVVSVVVVVVVVD